Protein AF-A0A9X9XH35-F1 (afdb_monomer)

Foldseek 3Di:
DKWFWKWKAFPVVRDIDTDIGDAQDWDDDDQKIKHWPDKDWDDPVDDTKIKTFIFIAGPPDDPPDGTQAGDIAMQVCNVVGWRPDPGMGMHTN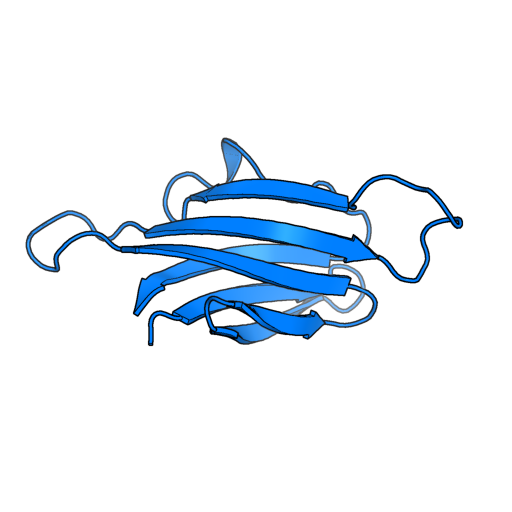HMD

Secondary structure (DSSP, 8-state):
--EEEEEEEETTTTEEEEEEEETTSEEEETTEEEEEEEEEEPPTTSPP-EEEEEEEEETTSPTTPPPSEEEEEESS-GGGS----SSEEEEEEEE-

pLDDT: mean 95.02, std 4.57, range [64.0, 98.31]

Organism: NCBI:txid1346889

Solvent-accessible surface area (backbone atoms only — not comparable to full-atom values): 5363 Å² total; per-residue (Å²): 130,51,26,33,41,28,42,36,33,37,66,83,79,71,45,77,46,80,43,81,34,38,56,79,38,77,38,75,57,94,57,36,42,37,37,31,69,42,62,46,47,55,59,89,93,47,79,81,41,20,40,33,34,36,39,28,36,48,76,83,55,61,90,90,58,76,60,64,32,76,46,61,29,32,38,80,47,45,87,81,45,63,54,84,49,94,51,48,43,63,41,49,66,41,37,85

Radius of gyration: 13.01 Å; Cα contacts (8 Å, |Δi|>4): 237; chains: 1; bounding box: 32×26×35 Å

Sequence (96 aa):
MRSARLQALDKVTARITIIEARVGETATFGSLTINLRACHGRPQDEVPDAAAWMEMSDSRAAPGSPPAFRGWMFANAPGVNMLEHPVYDIRVLECR

Structure (mmCIF, N/CA/C/O backbone):
data_AF-A0A9X9XH35-F1
#
_entry.id   AF-A0A9X9XH35-F1
#
loop_
_atom_site.group_PDB
_atom_site.id
_atom_site.type_symbol
_atom_site.label_atom_id
_atom_site.label_alt_id
_atom_site.label_comp_id
_atom_site.label_asym_id
_atom_site.label_entity_id
_atom_site.label_seq_id
_atom_site.pdbx_PDB_ins_code
_atom_site.Cartn_x
_atom_site.Cartn_y
_atom_site.Cartn_z
_atom_site.occupancy
_atom_site.B_iso_or_equiv
_atom_site.auth_seq_id
_atom_site.auth_comp_id
_atom_site.auth_asym_id
_atom_site.auth_atom_id
_atom_site.pdbx_PDB_model_num
ATOM 1 N N . MET A 1 1 ? 3.928 2.398 18.997 1.00 64.00 1 MET A N 1
ATOM 2 C CA . MET A 1 1 ? 4.095 2.949 17.632 1.00 64.00 1 MET A CA 1
ATOM 3 C C . MET A 1 1 ? 2.930 2.452 16.803 1.00 64.00 1 MET A C 1
ATOM 5 O O . MET A 1 1 ? 2.599 1.286 16.961 1.00 64.00 1 MET A O 1
ATOM 9 N N . ARG A 1 2 ? 2.295 3.312 15.998 1.00 89.94 2 ARG A N 1
ATOM 10 C CA . ARG A 1 2 ? 1.148 2.904 15.173 1.00 89.94 2 ARG A CA 1
ATOM 11 C C . ARG A 1 2 ? 1.611 2.062 13.980 1.00 89.94 2 ARG A C 1
ATOM 13 O O . ARG A 1 2 ? 2.648 2.377 13.388 1.00 89.94 2 ARG A O 1
ATOM 20 N N . SER A 1 3 ? 0.857 1.033 13.615 1.00 95.12 3 SER A N 1
ATOM 21 C CA . SER A 1 3 ? 1.123 0.174 12.455 1.00 95.12 3 SER A CA 1
ATOM 22 C C . SER A 1 3 ? -0.142 -0.095 11.642 1.00 95.12 3 SER A C 1
ATOM 24 O O . SER A 1 3 ? -1.257 0.031 12.137 1.00 95.12 3 SER A O 1
ATOM 26 N N . ALA A 1 4 ? 0.033 -0.443 10.370 1.00 96.50 4 ALA A N 1
ATOM 27 C CA . ALA A 1 4 ? -1.021 -0.909 9.482 1.00 96.50 4 ALA A CA 1
ATOM 28 C C . ALA A 1 4 ? -0.803 -2.388 9.173 1.00 96.50 4 ALA A C 1
ATOM 30 O O . ALA A 1 4 ? 0.312 -2.790 8.825 1.00 96.50 4 ALA A O 1
ATOM 31 N N . ARG A 1 5 ? -1.874 -3.183 9.215 1.00 97.19 5 ARG A N 1
ATOM 32 C CA . ARG A 1 5 ? -1.897 -4.478 8.531 1.00 97.19 5 ARG A CA 1
ATOM 33 C C . ARG A 1 5 ? -2.426 -4.269 7.128 1.00 97.19 5 ARG A C 1
ATOM 35 O O . ARG A 1 5 ? -3.546 -3.795 6.939 1.00 97.19 5 ARG A O 1
ATOM 42 N N . LEU A 1 6 ? -1.599 -4.623 6.158 1.00 97.06 6 LEU A N 1
ATOM 43 C CA . LEU A 1 6 ? -1.894 -4.494 4.744 1.00 97.06 6 LEU A CA 1
ATOM 44 C C . LEU A 1 6 ? -2.037 -5.885 4.137 1.00 97.06 6 LEU A C 1
ATOM 46 O O . LEU A 1 6 ? -1.237 -6.773 4.431 1.00 97.06 6 LEU A O 1
ATOM 50 N N . GLN A 1 7 ? -3.024 -6.064 3.271 1.00 97.69 7 GLN A N 1
ATOM 51 C CA . GLN A 1 7 ? -3.101 -7.222 2.394 1.00 97.69 7 GLN A CA 1
ATOM 52 C C . GLN A 1 7 ? -2.455 -6.867 1.060 1.00 97.69 7 GLN A C 1
ATOM 54 O O . GLN A 1 7 ? -2.871 -5.910 0.412 1.00 97.69 7 GLN A O 1
ATOM 59 N N . ALA A 1 8 ? -1.476 -7.658 0.644 1.00 97.94 8 ALA A N 1
ATOM 60 C CA . ALA A 1 8 ? -0.815 -7.526 -0.639 1.00 97.94 8 ALA A CA 1
ATOM 61 C C . ALA A 1 8 ? -1.118 -8.742 -1.513 1.00 97.94 8 ALA A C 1
ATOM 63 O O . ALA A 1 8 ? -0.882 -9.874 -1.099 1.00 97.94 8 ALA A O 1
ATOM 64 N N . LEU A 1 9 ? -1.649 -8.509 -2.709 1.00 98.31 9 LEU A N 1
ATOM 65 C CA . LEU A 1 9 ? -1.926 -9.530 -3.713 1.00 98.31 9 LEU A CA 1
ATOM 66 C C . LEU A 1 9 ? -0.957 -9.360 -4.880 1.00 98.31 9 LEU A C 1
ATOM 68 O O . LEU A 1 9 ? -0.903 -8.299 -5.499 1.00 98.31 9 LEU A O 1
ATOM 72 N N . ASP A 1 10 ? -0.244 -10.425 -5.219 1.00 98.12 10 ASP A N 1
ATOM 73 C CA . ASP A 1 10 ? 0.394 -10.567 -6.523 1.00 98.12 10 ASP A CA 1
ATOM 74 C C . ASP A 1 10 ? -0.620 -11.167 -7.506 1.00 98.12 10 ASP A C 1
ATOM 76 O O . ASP A 1 10 ? -0.987 -12.339 -7.405 1.00 98.12 10 ASP A O 1
ATOM 80 N N . LYS A 1 11 ? -1.084 -10.357 -8.462 1.00 97.75 11 LYS A N 1
ATOM 81 C CA . LYS A 1 11 ? -2.094 -10.740 -9.457 1.00 97.75 11 LYS A CA 1
ATOM 82 C C . LYS A 1 11 ? -1.571 -11.730 -10.495 1.00 97.75 11 LYS A C 1
ATOM 84 O O . LYS A 1 11 ? -2.379 -12.380 -11.148 1.00 97.75 11 LYS A O 1
ATOM 89 N N . VAL A 1 12 ? -0.251 -11.860 -10.649 1.00 97.38 12 VAL A N 1
ATOM 90 C CA . VAL A 1 12 ? 0.359 -12.822 -11.578 1.00 97.38 12 VAL A CA 1
ATOM 91 C C . VAL A 1 12 ? 0.357 -14.217 -10.965 1.00 97.38 12 VAL A C 1
ATOM 93 O O . VAL A 1 12 ? 0.029 -15.187 -11.642 1.00 97.38 12 VAL A O 1
ATOM 96 N N . THR A 1 13 ? 0.698 -14.326 -9.678 1.00 97.56 13 THR A N 1
ATOM 97 C CA . THR A 1 13 ? 0.768 -15.620 -8.974 1.00 97.56 13 THR A CA 1
ATOM 98 C C . THR A 1 13 ? -0.483 -15.957 -8.162 1.00 97.56 13 THR A C 1
ATOM 100 O O . THR A 1 13 ? -0.572 -17.056 -7.616 1.00 97.56 13 THR A O 1
ATOM 103 N N . ALA A 1 14 ? -1.438 -15.027 -8.069 1.00 97.31 14 ALA A N 1
ATOM 104 C CA . ALA A 1 14 ? -2.618 -15.087 -7.206 1.00 97.31 14 ALA A CA 1
ATOM 105 C C . ALA A 1 14 ? -2.291 -15.309 -5.712 1.00 97.31 14 ALA A C 1
ATOM 107 O O . ALA A 1 14 ? -3.102 -15.854 -4.962 1.00 97.31 14 ALA A O 1
ATOM 108 N N . ARG A 1 15 ? -1.096 -14.900 -5.260 1.00 97.94 15 ARG A N 1
ATOM 109 C CA . ARG A 1 15 ? -0.651 -15.067 -3.868 1.00 97.94 15 ARG A CA 1
ATOM 110 C C . ARG A 1 15 ? -0.962 -13.835 -3.033 1.00 97.94 15 ARG A C 1
ATOM 112 O O . ARG A 1 15 ? -0.656 -12.715 -3.438 1.00 97.94 15 ARG A O 1
ATOM 119 N N . ILE A 1 16 ? -1.516 -14.071 -1.846 1.00 98.00 16 ILE A N 1
ATOM 120 C CA . ILE A 1 16 ? -1.815 -13.042 -0.850 1.00 98.00 16 ILE A CA 1
ATOM 121 C C . ILE A 1 16 ? -0.799 -13.119 0.291 1.00 98.00 16 ILE A C 1
ATOM 123 O O . ILE A 1 16 ? -0.550 -14.195 0.832 1.00 98.00 16 ILE A O 1
ATOM 127 N N . THR A 1 17 ? -0.278 -11.964 0.695 1.00 97.94 17 THR A N 1
ATOM 128 C CA . THR A 1 17 ? 0.627 -11.797 1.834 1.00 97.94 17 THR A CA 1
ATOM 129 C C . THR A 1 17 ? 0.105 -10.698 2.750 1.00 97.94 17 THR A C 1
ATOM 131 O O . THR A 1 17 ? -0.380 -9.669 2.283 1.00 97.94 17 THR A O 1
ATOM 134 N N . ILE A 1 18 ? 0.226 -10.895 4.063 1.00 97.94 18 ILE A N 1
ATOM 135 C CA . ILE A 1 18 ? -0.042 -9.845 5.049 1.00 97.94 18 ILE A CA 1
ATOM 136 C C . ILE A 1 18 ? 1.268 -9.149 5.393 1.00 97.94 18 ILE A C 1
ATOM 138 O O . ILE A 1 18 ? 2.240 -9.803 5.767 1.00 97.94 18 ILE A O 1
ATOM 142 N N . ILE A 1 19 ? 1.280 -7.826 5.279 1.00 97.19 19 ILE A N 1
ATOM 143 C CA . ILE A 1 19 ? 2.429 -6.981 5.595 1.00 97.19 19 ILE A CA 1
ATOM 144 C C . ILE A 1 19 ? 2.079 -6.155 6.826 1.00 97.19 19 ILE A C 1
ATOM 146 O O . ILE A 1 19 ? 1.045 -5.485 6.857 1.00 97.19 19 ILE A O 1
ATOM 150 N N . GLU A 1 20 ? 2.953 -6.175 7.826 1.00 96.75 20 GLU A N 1
ATOM 151 C CA . GLU A 1 20 ? 2.903 -5.227 8.936 1.00 96.75 20 GLU A CA 1
ATOM 152 C C . GLU A 1 20 ? 3.803 -4.034 8.613 1.00 96.75 20 GLU A C 1
ATOM 154 O O . GLU A 1 20 ? 5.027 -4.128 8.676 1.00 96.75 20 GLU A O 1
ATOM 159 N N . ALA A 1 21 ? 3.195 -2.908 8.247 1.00 96.75 21 ALA A N 1
ATOM 160 C CA . ALA A 1 21 ? 3.910 -1.664 7.990 1.00 96.75 21 ALA A CA 1
ATOM 161 C C . ALA A 1 21 ? 3.834 -0.763 9.224 1.00 96.75 21 ALA A C 1
ATOM 163 O O . ALA A 1 21 ? 2.753 -0.533 9.766 1.00 96.75 21 ALA A O 1
ATOM 164 N N . ARG A 1 22 ? 4.965 -0.228 9.680 1.00 97.12 22 ARG A N 1
ATOM 165 C CA . ARG A 1 22 ? 5.007 0.704 10.816 1.00 97.12 22 ARG A CA 1
ATOM 166 C C . ARG A 1 22 ? 5.060 2.142 10.327 1.00 97.12 2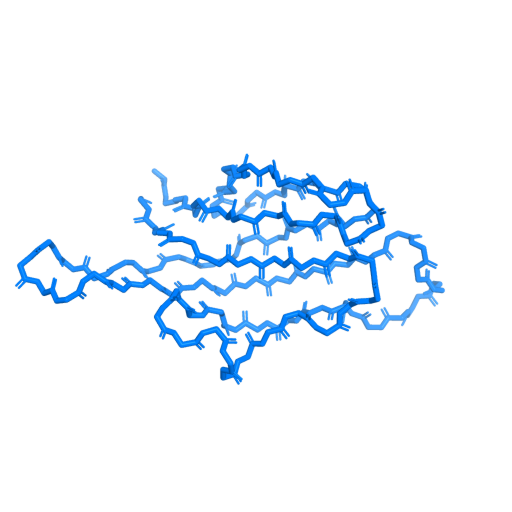2 ARG A C 1
ATOM 168 O O . ARG A 1 22 ? 5.696 2.442 9.320 1.00 97.12 22 ARG A O 1
ATOM 175 N N . VAL A 1 23 ? 4.372 3.038 11.031 1.00 97.38 23 VAL A N 1
ATOM 176 C CA . VAL A 1 23 ? 4.370 4.461 10.677 1.00 97.38 23 VAL A CA 1
ATOM 177 C C . VAL A 1 23 ? 5.789 5.017 10.801 1.00 97.38 23 VAL A C 1
ATOM 179 O O . VAL A 1 23 ? 6.412 4.898 11.853 1.00 97.38 23 VAL A O 1
ATOM 182 N N . GLY A 1 24 ? 6.271 5.648 9.731 1.00 96.31 24 GLY A N 1
ATOM 183 C CA . GLY A 1 24 ? 7.626 6.191 9.632 1.00 96.31 24 GLY A CA 1
ATOM 184 C C . GLY A 1 24 ? 8.671 5.193 9.127 1.00 96.31 24 GLY A C 1
ATOM 185 O O . GLY A 1 24 ? 9.796 5.606 8.863 1.00 96.31 24 GLY A O 1
ATOM 186 N N . GLU A 1 25 ? 8.305 3.922 8.951 1.00 94.62 25 GLU A N 1
ATOM 187 C CA . GLU A 1 25 ? 9.174 2.886 8.395 1.00 94.62 25 GLU A CA 1
ATOM 188 C C . GLU A 1 25 ? 8.774 2.524 6.958 1.00 94.62 25 GLU A C 1
ATOM 190 O O . GLU A 1 25 ? 7.686 2.849 6.464 1.00 94.62 25 GLU A O 1
ATOM 195 N N . THR A 1 26 ? 9.686 1.823 6.291 1.00 96.00 26 THR A N 1
ATOM 196 C CA . THR A 1 26 ? 9.511 1.324 4.932 1.00 96.00 26 THR A CA 1
ATOM 197 C C . THR A 1 26 ? 9.280 -0.182 4.969 1.00 96.00 26 THR A C 1
ATOM 199 O O . THR A 1 26 ? 10.088 -0.925 5.519 1.00 96.00 26 THR A O 1
ATOM 202 N N . ALA A 1 27 ? 8.196 -0.635 4.345 1.00 97.06 27 ALA A N 1
ATOM 203 C CA . ALA A 1 27 ? 7.948 -2.043 4.057 1.00 97.06 27 ALA A CA 1
ATOM 204 C C . ALA A 1 27 ? 8.166 -2.325 2.563 1.00 97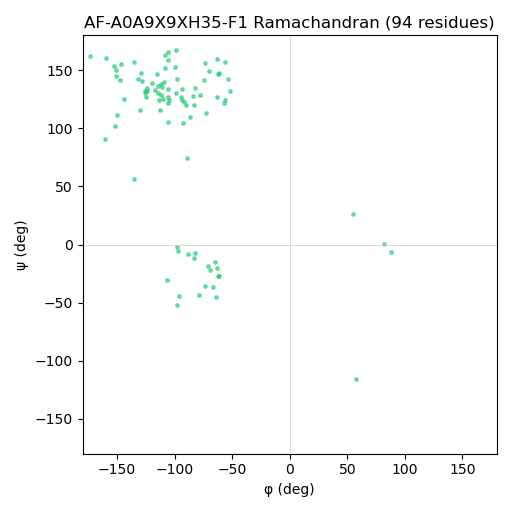.06 27 ALA A C 1
ATOM 206 O O . ALA A 1 27 ? 8.107 -1.414 1.736 1.00 97.06 27 ALA A O 1
ATOM 207 N N . THR A 1 28 ? 8.402 -3.582 2.195 1.00 97.31 28 THR A N 1
ATOM 208 C CA . THR A 1 28 ? 8.610 -3.982 0.796 1.00 97.31 28 THR A CA 1
ATOM 209 C C . THR A 1 28 ? 7.716 -5.154 0.408 1.00 97.31 28 THR A C 1
ATOM 211 O O . THR A 1 28 ? 7.390 -6.011 1.230 1.00 97.31 28 THR A O 1
ATOM 214 N N . PHE A 1 29 ? 7.305 -5.190 -0.861 1.00 97.75 29 PHE A N 1
ATOM 215 C CA . PHE A 1 29 ? 6.549 -6.299 -1.438 1.00 97.75 29 PHE A CA 1
ATOM 216 C C . PHE A 1 29 ? 6.842 -6.438 -2.929 1.00 97.75 29 PHE A C 1
ATOM 218 O O . PHE A 1 29 ? 6.465 -5.582 -3.729 1.00 97.75 29 PHE A O 1
ATOM 225 N N . GLY A 1 30 ? 7.527 -7.518 -3.310 1.00 96.06 30 GLY A N 1
ATOM 226 C CA . GLY A 1 30 ? 8.012 -7.679 -4.678 1.00 96.06 30 GLY A CA 1
ATOM 227 C C . GLY A 1 30 ? 8.923 -6.511 -5.061 1.00 96.06 30 GLY A C 1
ATOM 228 O O . GLY A 1 30 ? 9.977 -6.323 -4.461 1.00 96.06 30 GLY A O 1
ATOM 229 N N . SER A 1 31 ? 8.498 -5.711 -6.039 1.00 97.00 31 SER A N 1
ATOM 230 C CA . SER A 1 31 ? 9.206 -4.494 -6.464 1.00 97.00 31 SER A CA 1
ATOM 231 C C . SER A 1 31 ? 8.654 -3.201 -5.850 1.00 97.00 31 SER A C 1
ATOM 233 O O . SER A 1 31 ? 9.208 -2.129 -6.096 1.00 97.00 31 SER A O 1
ATOM 235 N N . LEU A 1 32 ? 7.585 -3.281 -5.048 1.00 97.81 32 LEU A N 1
ATOM 236 C CA . LEU A 1 32 ? 7.023 -2.125 -4.358 1.00 97.81 32 LEU A CA 1
ATOM 237 C C . LEU A 1 32 ? 7.788 -1.812 -3.076 1.00 97.81 32 LEU A C 1
ATOM 239 O O . LEU A 1 32 ? 8.036 -2.685 -2.242 1.00 97.81 32 LEU A O 1
ATOM 243 N N . THR A 1 33 ? 8.071 -0.528 -2.897 1.00 98.00 33 THR A N 1
ATOM 244 C CA . THR A 1 33 ? 8.500 0.072 -1.634 1.00 98.00 33 THR A CA 1
ATOM 245 C C . THR A 1 33 ? 7.331 0.857 -1.062 1.00 98.00 33 THR A C 1
ATOM 247 O O . THR A 1 33 ? 6.813 1.748 -1.728 1.00 98.00 33 THR A O 1
ATOM 250 N N . ILE A 1 34 ? 6.901 0.526 0.153 1.00 98.19 34 ILE A N 1
ATOM 251 C CA . ILE A 1 34 ? 5.711 1.073 0.810 1.00 98.19 34 ILE A CA 1
ATOM 252 C C . ILE A 1 34 ? 6.159 1.912 2.005 1.00 98.19 34 ILE A C 1
ATOM 254 O O . ILE A 1 34 ? 6.694 1.386 2.979 1.00 98.19 34 ILE A O 1
ATOM 258 N N . ASN A 1 35 ? 5.899 3.214 1.956 1.00 97.94 35 ASN A N 1
ATOM 259 C CA . ASN A 1 35 ? 6.191 4.145 3.040 1.00 97.94 35 ASN A CA 1
ATOM 260 C C . ASN A 1 35 ? 4.896 4.532 3.752 1.00 97.94 35 ASN A C 1
ATOM 262 O O . ASN A 1 35 ? 4.104 5.324 3.232 1.00 97.94 35 ASN A O 1
ATOM 266 N N . LEU A 1 36 ? 4.685 3.993 4.955 1.00 97.88 36 LEU A N 1
ATOM 267 C CA . LEU A 1 36 ? 3.516 4.316 5.767 1.00 97.88 36 LEU A CA 1
ATOM 268 C C . LEU A 1 36 ? 3.768 5.610 6.549 1.00 97.88 36 LEU A C 1
ATOM 270 O O . LEU A 1 36 ? 4.686 5.697 7.362 1.00 97.88 36 LEU A O 1
ATOM 274 N N . ARG A 1 37 ? 2.936 6.627 6.322 1.00 97.25 37 ARG A N 1
ATOM 275 C CA . ARG A 1 37 ? 3.095 7.959 6.930 1.00 97.25 37 ARG A CA 1
ATOM 276 C C . ARG A 1 37 ? 2.075 8.243 8.023 1.00 97.25 37 ARG A C 1
ATOM 278 O O . ARG A 1 37 ? 2.394 8.960 8.964 1.00 97.25 37 ARG A O 1
ATOM 285 N N . ALA A 1 38 ? 0.876 7.678 7.922 1.00 97.00 38 ALA A N 1
ATOM 286 C CA . ALA A 1 38 ? -0.146 7.775 8.957 1.00 97.00 38 ALA A CA 1
ATOM 287 C C . ALA A 1 38 ?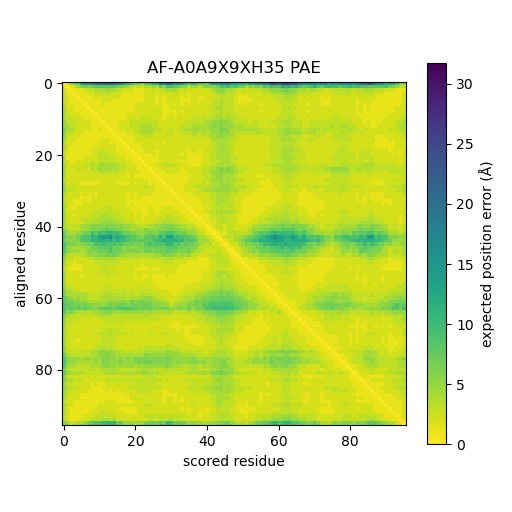 -1.045 6.536 8.944 1.00 97.00 38 ALA A C 1
ATOM 289 O O . ALA A 1 38 ? -1.261 5.942 7.891 1.00 97.00 38 ALA A O 1
ATOM 290 N N . CYS A 1 39 ? -1.583 6.177 10.108 1.00 96.50 39 CYS A N 1
ATOM 291 C CA . CYS A 1 39 ? -2.569 5.109 10.262 1.00 96.50 39 CYS A CA 1
ATOM 292 C C . CYS A 1 39 ? -3.575 5.502 11.348 1.00 96.50 39 CYS A C 1
ATOM 294 O O . CYS A 1 39 ? -3.190 5.826 12.480 1.00 96.50 39 CYS A O 1
ATOM 296 N N . HIS A 1 40 ? -4.858 5.479 11.006 1.00 95.19 40 HIS A N 1
ATOM 297 C CA . HIS A 1 40 ? -5.970 5.777 11.899 1.00 95.19 40 HIS A CA 1
ATOM 298 C C . HIS A 1 40 ? -7.010 4.664 11.804 1.00 95.19 40 HIS A C 1
ATOM 300 O O . HIS A 1 40 ? -7.594 4.459 10.747 1.00 95.19 40 HIS A O 1
ATOM 306 N N . GLY A 1 41 ? -7.226 3.948 12.904 1.00 93.25 41 GLY A N 1
ATOM 307 C CA . GLY A 1 41 ? -8.349 3.024 13.060 1.00 93.25 41 GLY A CA 1
ATOM 308 C C . GLY A 1 41 ? -9.468 3.686 13.855 1.00 93.25 41 GLY A C 1
ATOM 309 O O . GLY A 1 41 ? -9.197 4.577 14.668 1.00 93.25 41 GLY A O 1
ATOM 310 N N . ARG A 1 42 ? -10.708 3.258 13.619 1.00 89.75 42 ARG A N 1
ATOM 311 C CA . ARG A 1 42 ? -11.841 3.615 14.478 1.00 89.75 42 ARG A CA 1
ATOM 312 C C . ARG A 1 42 ? -11.797 2.864 15.820 1.00 89.75 42 ARG A C 1
ATOM 314 O O . ARG A 1 42 ? -11.175 1.801 15.898 1.00 89.75 42 ARG A O 1
ATOM 321 N N . PRO A 1 43 ? -12.437 3.405 16.872 1.00 87.06 43 PRO A N 1
ATOM 322 C CA . PRO A 1 43 ? -12.685 2.690 18.125 1.00 87.06 43 PRO A CA 1
ATOM 323 C C . PRO A 1 43 ? -13.445 1.367 17.926 1.00 87.06 43 PRO A C 1
ATOM 325 O O . PRO A 1 43 ? -14.147 1.193 16.933 1.00 87.06 43 PRO A O 1
ATOM 328 N N . GLN A 1 44 ? -13.322 0.434 18.878 1.00 81.44 44 GLN A N 1
ATOM 329 C CA . GLN A 1 44 ? -13.969 -0.889 18.797 1.00 81.44 44 GLN A CA 1
ATOM 330 C C . GLN A 1 44 ? -15.501 -0.856 18.924 1.00 81.44 44 GLN A C 1
ATOM 332 O O . GLN A 1 44 ? -16.155 -1.808 18.509 1.00 81.44 44 GLN A O 1
ATOM 337 N N . ASP A 1 45 ? -16.066 0.191 19.521 1.00 88.62 45 ASP A N 1
ATOM 338 C CA . ASP A 1 45 ? -17.510 0.400 19.674 1.00 88.62 45 ASP A CA 1
ATOM 339 C C . ASP A 1 45 ? -18.169 1.008 18.424 1.00 88.62 45 ASP A C 1
ATOM 341 O O . ASP A 1 45 ? -19.396 1.065 18.333 1.00 88.62 45 ASP A O 1
ATOM 345 N N . GLU A 1 46 ? -17.370 1.412 17.437 1.00 87.94 46 GLU A N 1
ATOM 346 C CA . GLU A 1 46 ? -17.835 1.841 16.123 1.00 87.94 46 GLU A CA 1
ATOM 347 C C . GLU A 1 46 ? -17.713 0.721 15.080 1.00 87.94 46 GLU A C 1
ATOM 349 O O . GLU A 1 46 ? -17.047 -0.297 15.275 1.00 87.94 46 GLU A O 1
ATOM 354 N N . VAL A 1 47 ? -18.341 0.922 13.916 1.00 86.94 47 VAL A N 1
ATOM 355 C CA . VAL A 1 47 ? -18.145 0.040 12.758 1.00 86.94 47 VAL A CA 1
ATOM 356 C C . VAL A 1 47 ? -16.646 -0.011 12.423 1.00 86.94 47 VAL A C 1
ATOM 358 O O . VAL A 1 47 ? -16.067 1.053 12.191 1.00 86.94 47 VAL A O 1
ATOM 361 N N . PRO A 1 48 ? -16.013 -1.202 12.366 1.00 85.88 48 PRO A N 1
ATOM 362 C CA . PRO A 1 48 ? -14.579 -1.316 12.123 1.00 85.88 48 PRO A CA 1
ATOM 363 C C . PRO A 1 48 ? -14.197 -0.645 10.813 1.00 85.88 48 PRO A C 1
ATOM 365 O O . PRO A 1 48 ? -14.723 -1.016 9.774 1.00 85.88 48 PRO A O 1
ATOM 368 N N . ASP A 1 49 ? -13.295 0.328 10.855 1.00 92.62 49 ASP A N 1
ATOM 369 C CA . ASP A 1 49 ? -12.786 1.020 9.675 1.00 92.62 49 ASP A CA 1
ATOM 370 C C . ASP A 1 49 ? -11.376 1.533 9.966 1.00 92.62 49 ASP A C 1
ATOM 372 O O . ASP A 1 49 ? -11.008 1.794 11.119 1.00 92.62 49 ASP A O 1
ATOM 376 N N . ALA A 1 50 ? -10.580 1.678 8.916 1.00 95.38 50 ALA A N 1
ATOM 377 C CA . ALA A 1 50 ? -9.216 2.157 9.020 1.00 95.38 50 ALA A CA 1
ATOM 378 C C . ALA A 1 50 ? -8.823 2.960 7.785 1.00 95.38 50 ALA A C 1
ATOM 380 O O . ALA A 1 50 ? -9.160 2.607 6.658 1.00 95.38 50 ALA A O 1
ATOM 381 N N . ALA A 1 51 ? -8.059 4.023 8.009 1.00 96.19 51 ALA A N 1
ATOM 382 C CA . ALA A 1 51 ? -7.491 4.863 6.973 1.00 96.19 51 ALA A CA 1
ATOM 383 C C . ALA A 1 51 ? -5.977 4.971 7.163 1.00 96.19 51 ALA A C 1
ATOM 385 O O . ALA A 1 51 ? -5.495 5.299 8.252 1.00 96.19 51 ALA A O 1
ATOM 386 N N . ALA A 1 52 ? -5.219 4.733 6.097 1.00 97.31 52 ALA A N 1
ATOM 387 C CA . ALA A 1 52 ? -3.767 4.865 6.101 1.00 97.31 52 ALA A CA 1
ATOM 388 C C . ALA A 1 52 ? -3.299 5.804 4.987 1.00 97.31 52 ALA A C 1
ATOM 390 O O . ALA A 1 52 ? -3.711 5.648 3.839 1.00 97.31 52 ALA A O 1
ATOM 391 N N . TRP A 1 53 ? -2.424 6.757 5.318 1.00 97.56 53 TRP A N 1
ATOM 392 C CA . TRP A 1 53 ? -1.720 7.566 4.321 1.00 97.56 53 TRP A CA 1
ATOM 393 C C . TRP A 1 53 ? -0.394 6.896 4.000 1.00 97.56 5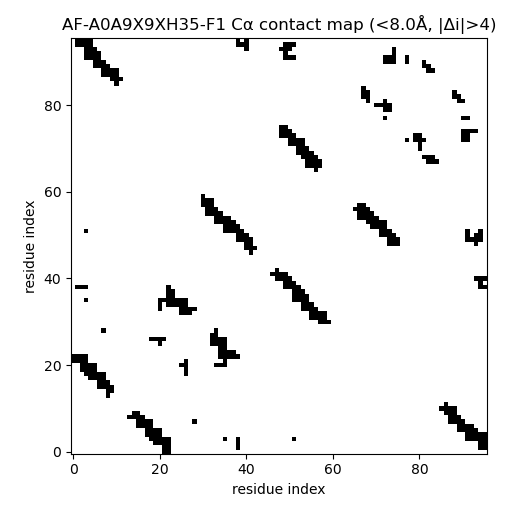3 TRP A C 1
ATOM 395 O O . TRP A 1 53 ? 0.432 6.674 4.895 1.00 97.56 53 TRP A O 1
ATOM 405 N N . MET A 1 54 ? -0.180 6.588 2.727 1.00 97.25 54 MET A N 1
ATOM 406 C CA . MET A 1 54 ? 1.043 5.942 2.274 1.00 97.25 54 MET A CA 1
ATOM 407 C C . MET A 1 54 ? 1.461 6.388 0.883 1.00 97.25 54 MET A C 1
ATOM 409 O O . MET A 1 54 ? 0.653 6.820 0.061 1.00 97.25 54 MET A O 1
ATOM 413 N N . GLU A 1 55 ? 2.758 6.261 0.642 1.00 97.88 55 GLU A N 1
ATOM 414 C CA . GLU A 1 55 ? 3.377 6.431 -0.663 1.00 97.88 55 GLU A CA 1
ATOM 415 C C . GLU A 1 55 ? 4.010 5.105 -1.078 1.00 97.88 55 GLU A C 1
ATOM 417 O O . GLU A 1 55 ? 4.688 4.464 -0.273 1.00 97.88 55 GLU A O 1
ATOM 422 N N . MET A 1 56 ? 3.773 4.690 -2.318 1.00 98.12 56 MET A N 1
ATOM 423 C CA . MET A 1 56 ? 4.307 3.456 -2.879 1.00 98.12 56 MET A CA 1
ATOM 424 C C . MET A 1 56 ? 5.062 3.753 -4.166 1.00 98.12 56 MET A C 1
ATOM 426 O O . MET A 1 56 ? 4.512 4.370 -5.077 1.00 98.12 56 MET A O 1
ATOM 430 N N . SER A 1 57 ? 6.305 3.294 -4.263 1.00 97.38 57 SER A N 1
ATOM 431 C CA . SER A 1 57 ? 7.119 3.373 -5.479 1.00 97.38 57 SER A CA 1
ATOM 432 C C . SER A 1 57 ? 7.416 1.975 -6.014 1.00 97.38 57 SER A C 1
ATOM 434 O O . SER A 1 57 ? 7.549 1.030 -5.239 1.00 97.38 57 SER A O 1
ATOM 436 N N . ASP A 1 58 ? 7.504 1.834 -7.339 1.00 97.31 58 ASP A N 1
ATOM 437 C CA . ASP A 1 58 ? 7.921 0.589 -7.993 1.00 97.31 58 ASP A CA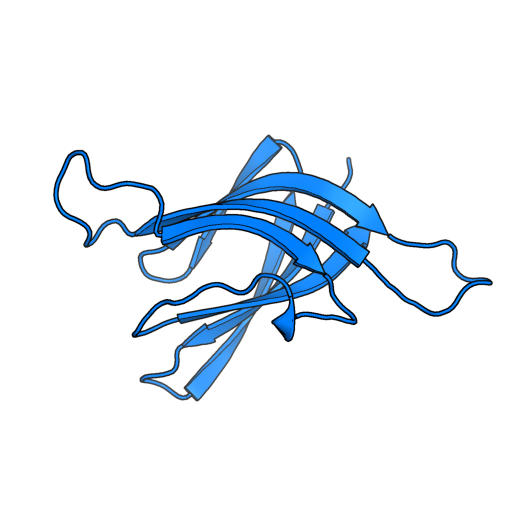 1
ATOM 438 C C . ASP A 1 58 ? 9.356 0.745 -8.501 1.00 97.31 58 ASP A C 1
ATOM 440 O O . ASP A 1 58 ? 9.642 1.648 -9.288 1.00 97.31 58 ASP A O 1
ATOM 444 N N . SER A 1 59 ? 10.256 -0.145 -8.085 1.00 95.75 59 SER A N 1
ATOM 445 C CA . SER A 1 59 ? 11.648 -0.145 -8.549 1.00 95.75 59 SER A CA 1
ATOM 446 C C . SER A 1 59 ? 11.801 -0.433 -10.046 1.00 95.75 59 SER A C 1
ATOM 448 O O . SER A 1 59 ? 12.861 -0.173 -10.611 1.00 95.75 59 SER A O 1
ATOM 450 N N . ARG A 1 60 ? 10.754 -0.944 -10.705 1.00 94.75 60 ARG A N 1
ATOM 451 C CA . ARG A 1 60 ? 10.712 -1.146 -12.163 1.00 94.75 60 ARG A CA 1
ATOM 452 C C . ARG A 1 60 ? 10.328 0.113 -12.941 1.00 94.75 60 ARG A C 1
ATOM 454 O O . ARG A 1 60 ? 10.417 0.104 -14.167 1.00 94.75 60 ARG A O 1
ATOM 461 N N . ALA A 1 61 ? 9.859 1.164 -12.267 1.00 94.19 61 ALA A N 1
ATOM 462 C CA . ALA A 1 61 ? 9.522 2.420 -12.923 1.00 94.19 61 ALA A CA 1
ATOM 463 C C . ALA A 1 61 ? 10.791 3.138 -13.412 1.00 94.19 61 ALA A C 1
ATOM 465 O O . ALA A 1 61 ? 11.861 3.022 -12.811 1.00 94.19 61 ALA A O 1
ATOM 466 N N . ALA A 1 62 ? 10.678 3.901 -14.503 1.00 93.81 62 ALA A N 1
ATOM 467 C CA . ALA A 1 62 ? 11.803 4.675 -15.019 1.00 93.81 62 ALA A CA 1
ATOM 468 C C . ALA A 1 62 ? 12.281 5.707 -13.973 1.00 93.81 62 ALA A C 1
ATOM 470 O O . ALA A 1 62 ? 11.451 6.248 -13.232 1.00 93.81 62 ALA A O 1
ATOM 471 N N . PRO A 1 63 ? 13.584 6.035 -13.916 1.00 90.94 63 PRO A N 1
ATOM 472 C CA . PRO A 1 63 ? 14.092 7.066 -13.015 1.00 90.94 63 PRO A CA 1
ATOM 473 C C . PRO A 1 63 ? 13.323 8.387 -13.160 1.00 90.94 63 PRO A C 1
ATOM 475 O O . PRO A 1 63 ? 13.099 8.858 -14.272 1.00 90.94 63 PRO A O 1
ATOM 478 N N . GLY A 1 64 ? 12.908 8.980 -12.038 1.00 91.44 64 GLY A N 1
ATOM 479 C CA . GLY A 1 64 ? 12.112 10.216 -12.022 1.00 91.44 64 GLY A CA 1
ATOM 480 C C . GLY A 1 64 ? 10.603 10.028 -12.236 1.00 91.44 64 GLY A C 1
ATOM 481 O O . GLY A 1 64 ? 9.872 11.016 -12.218 1.00 91.44 64 GLY A O 1
ATOM 482 N N . SER A 1 65 ? 10.118 8.792 -12.401 1.00 94.19 65 SER A N 1
ATOM 483 C CA . SER A 1 65 ? 8.677 8.508 -12.445 1.00 94.19 65 SER A CA 1
ATOM 484 C C . SER A 1 65 ? 7.997 8.875 -11.120 1.00 94.19 65 SER A C 1
ATOM 486 O O . SER A 1 65 ? 8.605 8.718 -10.055 1.00 94.19 65 SER A O 1
ATOM 488 N N . PRO A 1 66 ? 6.731 9.332 -11.149 1.00 95.25 66 PRO A N 1
ATOM 489 C CA . PRO A 1 66 ? 5.977 9.560 -9.924 1.00 95.25 66 PRO A CA 1
ATOM 490 C C . PRO A 1 66 ? 5.764 8.244 -9.150 1.00 95.25 66 PRO A C 1
ATOM 492 O O . PRO A 1 66 ? 5.829 7.162 -9.742 1.00 95.25 66 PRO A O 1
ATOM 495 N N . PRO A 1 67 ? 5.475 8.314 -7.836 1.00 96.50 67 PRO A N 1
ATOM 496 C CA . PRO A 1 67 ? 5.067 7.143 -7.068 1.00 96.50 67 PRO A CA 1
ATOM 497 C C . PRO A 1 67 ? 3.871 6.439 -7.724 1.00 96.50 67 PRO A C 1
ATOM 499 O O . PRO A 1 67 ? 2.955 7.101 -8.211 1.00 96.50 67 PRO A O 1
ATOM 502 N N . ALA A 1 68 ? 3.855 5.105 -7.681 1.00 97.06 68 ALA A N 1
ATOM 503 C CA . ALA A 1 68 ? 2.739 4.290 -8.161 1.00 97.06 68 ALA A CA 1
ATOM 504 C C . ALA A 1 68 ? 1.443 4.566 -7.379 1.00 97.06 68 ALA A C 1
ATOM 506 O O . ALA A 1 68 ? 0.347 4.400 -7.903 1.00 97.06 68 ALA A O 1
ATOM 507 N N . PHE A 1 69 ? 1.565 5.000 -6.123 1.00 97.81 69 PHE A N 1
ATOM 508 C CA . PHE A 1 69 ? 0.450 5.489 -5.323 1.00 97.81 69 PHE A CA 1
ATOM 509 C C . PHE A 1 69 ? 0.938 6.510 -4.307 1.00 97.81 69 PHE A C 1
ATOM 511 O O . PHE A 1 69 ? 2.025 6.375 -3.743 1.00 97.81 69 PHE A O 1
ATOM 518 N N . ARG A 1 70 ? 0.108 7.514 -4.033 1.00 97.50 70 ARG A N 1
ATOM 519 C CA . ARG A 1 70 ? 0.321 8.473 -2.951 1.00 97.50 70 ARG A CA 1
ATOM 520 C C . ARG A 1 70 ? -1.031 8.979 -2.487 1.00 97.50 70 ARG A C 1
ATOM 522 O O . ARG A 1 70 ? -1.659 9.782 -3.174 1.00 97.50 70 ARG A O 1
ATOM 529 N N . GLY A 1 71 ? -1.503 8.459 -1.363 1.00 97.25 71 GLY A N 1
ATOM 530 C CA . GLY A 1 71 ? -2.929 8.510 -1.088 1.00 97.25 71 GLY A CA 1
ATOM 531 C C . GLY A 1 71 ? -3.337 8.018 0.293 1.00 97.25 71 GLY A C 1
ATOM 532 O O . GLY A 1 71 ? -2.587 7.321 0.980 1.00 97.25 71 GLY A O 1
ATOM 533 N N . TRP A 1 72 ? -4.558 8.400 0.679 1.00 97.00 72 TRP A N 1
ATOM 534 C CA . TRP A 1 72 ? -5.284 7.803 1.791 1.00 97.00 72 TRP A CA 1
ATOM 535 C C . TRP A 1 72 ? -5.960 6.575 1.225 1.00 97.00 72 TRP A C 1
ATOM 537 O O . TRP A 1 72 ? -6.653 6.689 0.218 1.00 97.00 72 TRP A O 1
ATOM 547 N N . MET A 1 73 ? -5.770 5.433 1.861 1.00 97.06 73 MET A N 1
ATOM 548 C CA . MET A 1 73 ? -6.468 4.204 1.525 1.00 97.06 73 MET A CA 1
ATOM 549 C C . MET A 1 73 ? -7.369 3.810 2.691 1.00 97.06 73 MET A C 1
ATOM 551 O O . MET A 1 73 ? -6.946 3.888 3.846 1.00 97.06 73 MET A O 1
ATOM 555 N N . PHE A 1 74 ? -8.598 3.402 2.376 1.00 95.75 74 PHE A N 1
ATOM 556 C CA . PHE A 1 74 ? -9.662 3.138 3.344 1.00 95.75 74 PHE A CA 1
ATOM 557 C C . PHE A 1 74 ? -10.023 1.653 3.347 1.00 95.75 74 PHE A C 1
ATOM 559 O O . PHE A 1 74 ? -10.275 1.083 2.285 1.00 95.75 74 PHE A O 1
ATOM 566 N N . ALA A 1 75 ? -10.082 1.036 4.526 1.00 95.00 75 ALA A N 1
ATOM 567 C CA . ALA A 1 75 ? -10.369 -0.388 4.680 1.00 95.00 75 ALA A CA 1
ATOM 568 C C . ALA A 1 75 ? -11.786 -0.746 4.201 1.00 95.00 75 ALA A C 1
ATOM 570 O O . ALA A 1 75 ? -11.949 -1.686 3.424 1.00 95.00 75 ALA A O 1
ATOM 571 N N . ASN A 1 76 ? -12.799 0.046 4.576 1.00 93.69 76 ASN A N 1
ATOM 572 C CA . ASN A 1 76 ? -14.192 -0.203 4.171 1.00 93.69 76 ASN A CA 1
ATOM 573 C C . ASN A 1 76 ? -14.603 0.437 2.843 1.00 93.69 76 ASN A C 1
ATOM 575 O O . ASN A 1 76 ? -15.692 0.166 2.339 1.00 93.69 76 ASN A O 1
ATOM 579 N N . ALA A 1 77 ? -13.758 1.287 2.264 1.00 92.81 77 ALA A N 1
ATOM 580 C CA . ALA A 1 77 ? -14.038 1.962 1.002 1.00 92.81 77 ALA A CA 1
ATOM 581 C C . ALA A 1 77 ? -12.821 1.920 0.060 1.00 92.81 77 ALA A C 1
ATOM 583 O O . ALA A 1 77 ? -12.363 2.970 -0.401 1.00 92.81 77 ALA A O 1
ATOM 584 N N . PRO A 1 78 ? -12.288 0.724 -0.267 1.00 87.38 78 PRO A N 1
ATOM 585 C CA . PRO A 1 78 ? -11.072 0.605 -1.072 1.00 87.38 78 PRO A CA 1
ATOM 586 C C . PRO A 1 78 ? -11.246 1.212 -2.471 1.00 87.38 78 PRO A C 1
ATOM 588 O O . PRO A 1 78 ? -10.288 1.710 -3.047 1.00 87.38 78 PRO A O 1
ATOM 591 N N . GLY A 1 79 ? -12.480 1.240 -2.992 1.00 90.06 79 GLY A N 1
ATOM 592 C CA . GLY A 1 79 ? -12.829 1.832 -4.286 1.00 90.06 79 GLY A CA 1
ATOM 593 C C . GLY A 1 79 ? -12.597 3.340 -4.411 1.00 90.06 79 GLY A C 1
ATOM 594 O O . GLY A 1 79 ? -12.507 3.835 -5.527 1.00 90.06 79 GLY A O 1
ATOM 595 N N . VAL A 1 80 ? -12.504 4.071 -3.296 1.00 92.75 80 VAL A N 1
ATOM 596 C CA . VAL A 1 80 ? -12.375 5.539 -3.308 1.00 92.75 80 VAL A CA 1
ATOM 597 C C . VAL 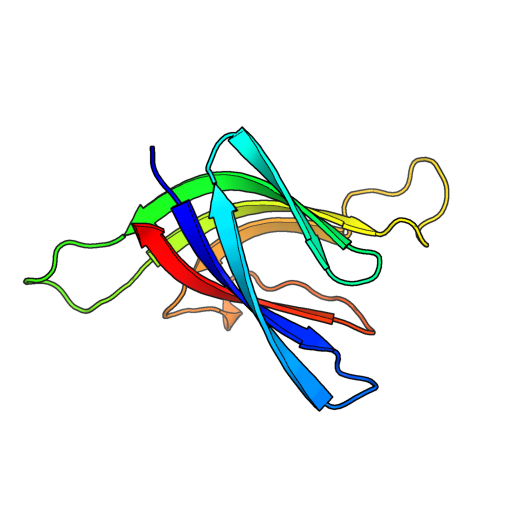A 1 80 ? -10.981 5.978 -3.744 1.00 92.75 80 VAL A C 1
ATOM 599 O O . VAL A 1 80 ? -10.837 7.008 -4.396 1.00 92.75 80 VAL A O 1
ATOM 602 N N . ASN A 1 81 ? -9.953 5.221 -3.360 1.00 94.19 81 ASN A N 1
ATOM 603 C CA . ASN A 1 81 ? -8.567 5.542 -3.672 1.00 94.19 81 ASN A CA 1
ATOM 604 C C . ASN A 1 81 ? -7.699 4.285 -3.527 1.00 94.19 81 ASN A C 1
ATOM 606 O O . ASN A 1 81 ? -7.206 3.971 -2.438 1.00 94.19 81 ASN A O 1
ATOM 610 N N . MET A 1 82 ? -7.559 3.545 -4.626 1.00 94.25 82 MET A N 1
ATOM 611 C CA . MET A 1 82 ? -6.823 2.282 -4.679 1.00 94.25 82 MET A CA 1
ATOM 612 C C . MET A 1 82 ? -5.502 2.415 -5.435 1.00 94.25 82 MET A C 1
ATOM 614 O O . MET A 1 82 ? -5.292 3.349 -6.204 1.00 94.25 82 MET A O 1
ATOM 618 N N . LEU A 1 83 ? -4.617 1.439 -5.240 1.00 96.75 83 LEU A N 1
ATOM 619 C CA . LEU A 1 83 ? -3.422 1.294 -6.062 1.00 96.75 83 LEU A CA 1
ATOM 620 C C . LEU A 1 83 ? -3.803 0.775 -7.458 1.00 96.75 83 LEU A C 1
ATOM 622 O O . LEU A 1 83 ? -4.174 -0.386 -7.620 1.00 96.75 83 LEU A O 1
ATOM 626 N N . GLU A 1 84 ? -3.626 1.604 -8.482 1.00 94.75 84 GLU A N 1
ATOM 627 C CA . GLU A 1 84 ? -3.809 1.211 -9.883 1.00 94.75 84 GLU A CA 1
ATOM 628 C C . GLU A 1 84 ? -2.504 0.667 -10.477 1.00 94.75 84 GLU A C 1
ATOM 630 O O . GLU A 1 84 ? -1.809 1.320 -11.251 1.00 94.75 84 GLU A O 1
ATOM 635 N N . HIS A 1 85 ? -2.136 -0.553 -10.089 1.00 96.50 85 HIS A N 1
ATOM 636 C CA . HIS A 1 85 ? -0.882 -1.172 -10.511 1.00 96.50 85 HIS A CA 1
ATOM 637 C C . HIS A 1 85 ? -1.138 -2.473 -11.295 1.00 96.50 85 HIS A C 1
ATOM 639 O O . HIS A 1 85 ? -1.976 -3.269 -10.882 1.00 96.50 85 HIS A O 1
ATOM 645 N N . PRO A 1 86 ? -0.416 -2.785 -12.393 1.00 95.94 86 PRO A N 1
ATOM 646 C CA . PRO A 1 86 ? -0.695 -3.964 -13.228 1.00 95.94 86 PRO A CA 1
ATOM 647 C C . PRO A 1 86 ? -0.440 -5.317 -12.540 1.00 95.94 86 PRO A C 1
ATOM 649 O O . PRO A 1 86 ? -1.212 -6.248 -12.743 1.00 95.94 86 PRO A O 1
ATOM 652 N N . VAL A 1 87 ? 0.598 -5.423 -11.701 1.00 97.25 87 VAL A N 1
ATOM 653 C CA . VAL A 1 87 ? 1.001 -6.676 -11.019 1.00 97.25 87 VAL A CA 1
ATOM 654 C C . VAL A 1 87 ? 0.460 -6.810 -9.594 1.00 97.25 87 VAL A C 1
ATOM 656 O O . VAL A 1 87 ? -0.035 -7.871 -9.246 1.00 97.25 87 VA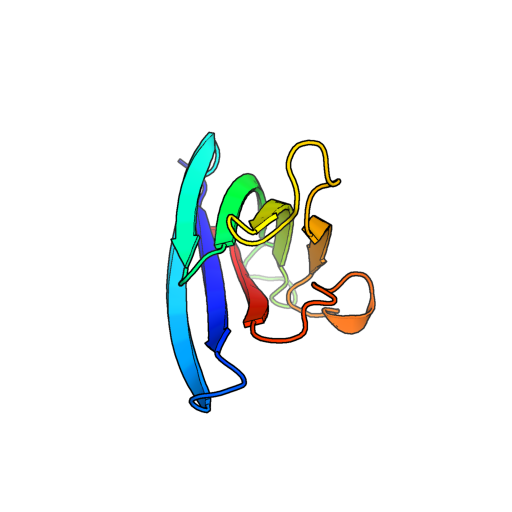L A O 1
ATOM 659 N N . TYR A 1 88 ? 0.515 -5.763 -8.772 1.00 98.00 88 TYR A N 1
ATOM 660 C CA . TYR A 1 88 ? 0.138 -5.841 -7.361 1.00 98.00 88 TYR A CA 1
ATOM 661 C C . TYR A 1 88 ? -1.180 -5.122 -7.050 1.00 98.00 88 TYR A C 1
ATOM 663 O O . TYR A 1 88 ? -1.521 -4.153 -7.723 1.00 98.00 88 TYR A O 1
ATOM 671 N N . ASP A 1 89 ? -1.889 -5.587 -6.024 1.00 97.25 89 ASP A N 1
ATOM 672 C CA . ASP A 1 89 ? -2.979 -4.876 -5.339 1.00 97.25 89 ASP A CA 1
ATOM 673 C C . ASP A 1 89 ? -2.631 -4.789 -3.844 1.00 97.25 89 ASP A C 1
ATOM 675 O O . ASP A 1 89 ? -2.181 -5.777 -3.260 1.00 97.25 89 ASP A O 1
ATOM 679 N N . ILE A 1 90 ? -2.800 -3.616 -3.234 1.00 97.56 90 ILE A N 1
ATOM 680 C CA . ILE A 1 90 ? -2.511 -3.367 -1.814 1.00 97.56 90 ILE A CA 1
ATOM 681 C C . ILE A 1 90 ? -3.782 -2.833 -1.166 1.00 97.56 90 ILE A C 1
ATOM 683 O O . ILE A 1 90 ? -4.400 -1.912 -1.694 1.00 97.56 90 ILE A O 1
ATOM 687 N N . ARG A 1 91 ? -4.157 -3.393 -0.013 1.00 96.00 91 ARG A N 1
ATOM 688 C CA . ARG A 1 91 ? -5.338 -2.982 0.757 1.00 96.00 91 ARG A CA 1
ATOM 689 C C . ARG A 1 91 ? -4.998 -2.778 2.220 1.00 96.00 91 ARG A C 1
ATOM 691 O O . ARG A 1 91 ? -4.252 -3.564 2.797 1.00 96.00 91 ARG A O 1
ATOM 698 N N . VAL A 1 92 ? -5.602 -1.769 2.836 1.00 96.88 92 VAL A N 1
ATOM 699 C CA . VAL A 1 92 ? -5.588 -1.598 4.293 1.00 96.88 92 VAL A CA 1
ATOM 700 C C . VAL A 1 92 ? -6.606 -2.557 4.902 1.00 96.88 92 VAL A C 1
ATOM 702 O O . VAL A 1 92 ? -7.753 -2.582 4.466 1.00 96.88 92 VAL A O 1
ATOM 705 N N . LEU A 1 93 ? -6.192 -3.343 5.895 1.00 95.25 93 LEU A N 1
ATOM 706 C CA . LEU A 1 93 ? -7.102 -4.177 6.683 1.00 95.25 93 LEU A CA 1
ATOM 707 C C . LEU A 1 93 ? -7.475 -3.486 7.992 1.00 95.25 93 LEU A C 1
ATOM 709 O O . LEU A 1 93 ? -8.648 -3.353 8.314 1.00 95.25 93 LEU A O 1
ATOM 713 N N . GLU A 1 94 ? -6.469 -3.040 8.743 1.00 94.62 94 GLU A N 1
ATOM 714 C CA . GLU A 1 94 ? -6.657 -2.384 10.035 1.00 94.62 94 GLU A CA 1
ATOM 715 C C . GLU A 1 94 ? -5.425 -1.558 10.427 1.00 94.62 94 GLU A C 1
ATOM 717 O O . GLU A 1 94 ? -4.316 -1.797 9.937 1.00 94.62 94 GLU A O 1
ATOM 722 N N . CYS A 1 95 ? -5.626 -0.615 11.347 1.00 95.12 95 CYS A N 1
ATOM 723 C CA . CYS A 1 95 ? -4.565 0.117 12.036 1.00 95.12 95 CYS A CA 1
ATOM 724 C C . CYS A 1 95 ? -4.498 -0.322 13.503 1.00 95.12 95 CYS A C 1
ATOM 726 O O . CYS A 1 95 ? -5.541 -0.484 14.137 1.00 95.12 95 CYS A O 1
ATOM 728 N N . ARG A 1 96 ? -3.285 -0.472 14.039 1.00 88.56 96 ARG A N 1
ATOM 729 C CA . ARG A 1 96 ? -2.994 -0.832 15.435 1.00 88.56 96 ARG A CA 1
ATOM 730 C C . ARG A 1 96 ? -2.085 0.200 16.099 1.00 88.56 96 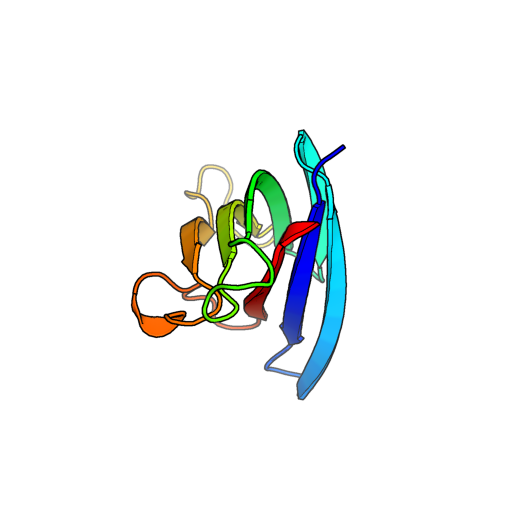ARG A C 1
ATOM 732 O O . ARG A 1 96 ? -1.334 0.895 15.374 1.00 88.56 96 ARG A O 1
#

InterPro domains:
  IPR019225 Protein of unknown function DUF2155 [PF09923] (4-95)

Mean predicted aligned error: 3.04 Å